Protein AF-S3ZS99-F1 (afdb_monomer)

Sequence (86 aa):
MRISHVHNPGSAGPGKKQCDEYPFRSTLEGAAEHQYDPDARKFNVSAKPVPAEHNRDAGLLLKGFYAKNRMLADTEDDAFLVKITP

Nearest PDB structures (foldseek):
  8qvt-assembly2_B  TM=4.112E-01  e=8.223E+00  Zea mays

Secondary structure (DSSP, 8-state):
--------TT--STTTEEEEEES-TTSTTTTTGGGT-TTS-TT--EEEEEEHHHHHHHHHHHHHHHHHHTTTSS-TT---------

Structure (mmCIF, N/CA/C/O backbone):
data_AF-S3ZS99-F1
#
_entry.id   AF-S3ZS99-F1
#
loop_
_atom_site.group_PDB
_atom_site.id
_atom_site.type_symbol
_atom_site.label_atom_id
_atom_site.label_alt_id
_atom_site.label_comp_id
_atom_site.label_asym_id
_atom_site.label_entity_id
_atom_site.label_seq_id
_atom_site.pdbx_PDB_ins_code
_atom_site.Cartn_x
_atom_site.Cartn_y
_atom_site.Cartn_z
_atom_site.occupancy
_atom_site.B_iso_or_equiv
_atom_site.auth_seq_id
_atom_site.auth_comp_id
_atom_site.auth_asym_id
_atom_site.auth_atom_id
_atom_site.pdbx_PDB_model_num
ATOM 1 N N . MET A 1 1 ? -12.112 12.829 2.848 1.00 34.94 1 MET A N 1
ATOM 2 C CA . MET A 1 1 ? -10.839 12.481 3.513 1.00 34.94 1 MET A CA 1
ATOM 3 C C . MET A 1 1 ? -10.352 13.714 4.267 1.00 34.94 1 MET A C 1
ATOM 5 O O . MET A 1 1 ? -10.103 14.722 3.624 1.00 34.94 1 MET A O 1
ATOM 9 N N . ARG A 1 2 ? -10.357 13.721 5.608 1.00 28.00 2 ARG A N 1
ATOM 10 C CA . ARG A 1 2 ? -9.801 14.843 6.391 1.00 28.00 2 ARG A CA 1
ATOM 11 C C . ARG A 1 2 ? -8.336 14.524 6.668 1.00 28.00 2 ARG A C 1
ATOM 13 O O . ARG A 1 2 ? -8.064 13.483 7.253 1.00 28.00 2 ARG A O 1
ATOM 20 N N . ILE A 1 3 ? -7.432 15.401 6.235 1.00 38.50 3 ILE A N 1
ATOM 21 C CA . ILE A 1 3 ? -5.997 15.317 6.522 1.00 38.50 3 ILE A CA 1
ATOM 22 C C . ILE A 1 3 ? -5.825 15.624 8.013 1.00 38.50 3 ILE A C 1
ATOM 24 O O . ILE A 1 3 ? -5.839 16.779 8.432 1.00 38.50 3 ILE A O 1
ATOM 28 N N . SER A 1 4 ? -5.774 14.586 8.841 1.00 36.38 4 SER A N 1
ATOM 29 C CA . SER A 1 4 ? -5.515 14.711 10.272 1.00 36.38 4 SER A CA 1
ATOM 30 C C . SER A 1 4 ? -4.036 14.457 10.536 1.00 36.38 4 SER A C 1
ATOM 32 O O . SER A 1 4 ? -3.602 13.320 10.433 1.00 36.38 4 SER A O 1
ATOM 34 N N . HIS A 1 5 ? -3.319 15.534 10.870 1.00 38.75 5 HIS 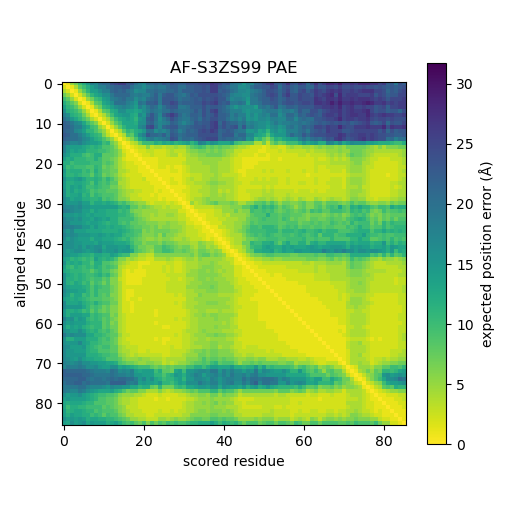A N 1
ATOM 35 C CA . HIS A 1 5 ? -2.057 15.602 11.615 1.00 38.75 5 HIS A CA 1
ATOM 36 C C . HIS A 1 5 ? -1.017 14.501 11.357 1.00 38.75 5 HIS A C 1
ATOM 38 O O . HIS A 1 5 ? -1.145 13.377 11.832 1.00 38.75 5 HIS A O 1
ATOM 44 N N . VAL A 1 6 ? 0.069 14.922 10.702 1.00 43.84 6 VAL A N 1
ATOM 45 C CA . VAL A 1 6 ? 1.375 14.263 10.558 1.00 43.84 6 VAL A CA 1
ATOM 46 C C . VAL A 1 6 ? 1.720 13.401 11.784 1.00 43.84 6 VAL A C 1
ATOM 48 O O . VAL A 1 6 ? 2.232 13.893 12.787 1.00 43.84 6 VAL A O 1
ATOM 51 N N . HIS A 1 7 ? 1.424 12.104 11.706 1.00 46.38 7 HIS A N 1
ATOM 52 C CA . HIS A 1 7 ? 2.034 11.085 12.554 1.00 46.38 7 HIS A CA 1
ATOM 53 C C . HIS A 1 7 ? 3.222 10.523 11.779 1.00 46.38 7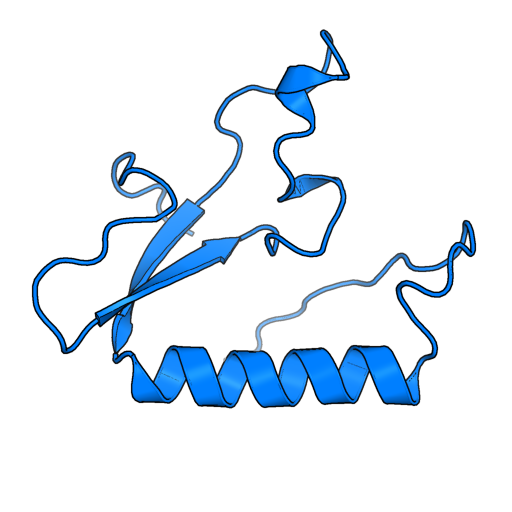 HIS A C 1
ATOM 55 O O . HIS A 1 7 ? 3.095 10.224 10.594 1.00 46.38 7 HIS A O 1
ATOM 61 N N . ASN A 1 8 ? 4.373 10.400 12.440 1.00 44.38 8 ASN A N 1
ATOM 62 C CA . ASN A 1 8 ? 5.563 9.776 11.870 1.00 44.38 8 ASN A CA 1
ATOM 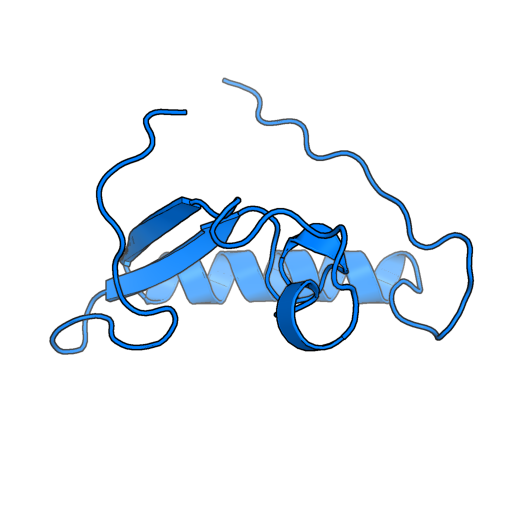63 C C . ASN A 1 8 ? 5.181 8.398 11.272 1.00 44.38 8 ASN A C 1
ATOM 65 O O . ASN A 1 8 ? 4.609 7.590 12.018 1.00 44.38 8 ASN A O 1
ATOM 69 N N . PRO A 1 9 ? 5.428 8.135 9.970 1.00 44.44 9 PRO A N 1
ATOM 70 C CA . PRO A 1 9 ? 5.036 6.902 9.277 1.00 44.44 9 PRO A CA 1
ATOM 71 C C . PRO A 1 9 ? 5.807 5.687 9.816 1.00 44.44 9 PRO A C 1
ATOM 73 O O . PRO A 1 9 ? 6.741 5.171 9.208 1.00 44.44 9 PRO A O 1
ATOM 76 N N . GLY A 1 10 ? 5.447 5.229 11.012 1.00 49.94 10 GLY A N 1
ATOM 77 C CA . GLY A 1 10 ? 6.111 4.110 11.675 1.00 49.94 10 GLY A CA 1
ATOM 78 C C . GLY A 1 10 ? 5.813 3.957 13.163 1.00 49.94 10 GLY A C 1
ATOM 79 O O . GLY A 1 10 ? 5.985 2.865 13.692 1.00 49.94 10 GLY A O 1
ATOM 80 N N . SER A 1 11 ? 5.332 4.994 13.855 1.00 48.53 11 SER A N 1
ATOM 81 C CA . SER A 1 11 ? 5.060 4.897 15.294 1.00 48.53 11 SER A CA 1
ATOM 82 C C . SER A 1 11 ? 3.570 4.995 15.582 1.00 48.53 11 SER A C 1
ATOM 8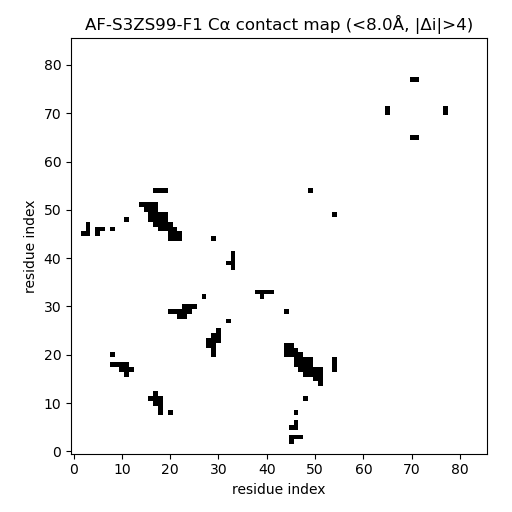4 O O . SER A 1 11 ? 3.038 6.074 15.851 1.00 48.53 11 SER A O 1
ATOM 86 N N . ALA A 1 12 ? 2.890 3.853 15.564 1.00 51.41 12 ALA A N 1
ATOM 87 C CA . ALA A 1 12 ? 1.653 3.755 16.310 1.00 51.41 12 ALA A CA 1
ATOM 88 C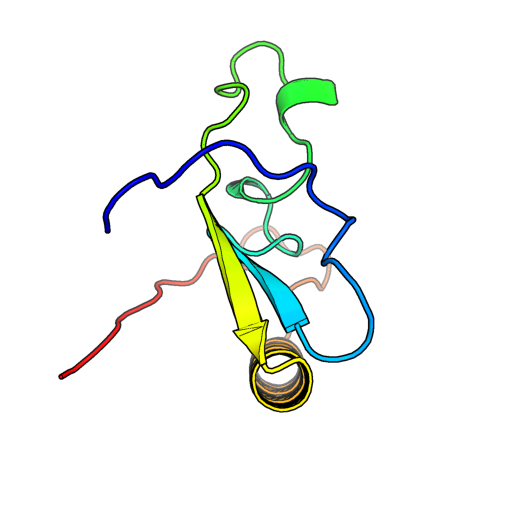 C . ALA A 1 12 ? 1.997 3.604 17.794 1.00 51.41 12 ALA A C 1
ATOM 90 O O . ALA A 1 12 ? 2.852 2.802 18.168 1.00 51.41 12 ALA A O 1
ATOM 91 N N . GLY A 1 13 ? 1.358 4.408 18.641 1.00 51.41 13 GLY A N 1
ATOM 92 C CA . GLY A 1 13 ? 1.432 4.249 20.093 1.00 51.41 13 GLY A CA 1
ATOM 93 C C . GLY A 1 13 ? 1.020 2.837 20.560 1.00 51.41 13 GLY A C 1
ATOM 94 O O . GLY A 1 13 ? 0.584 2.007 19.760 1.00 51.41 13 GLY A O 1
ATOM 95 N N . PRO A 1 14 ? 1.131 2.546 21.868 1.00 50.09 14 PRO A N 1
ATOM 96 C CA . PRO A 1 14 ? 1.273 1.197 22.417 1.00 50.09 14 PRO A CA 1
ATOM 97 C C . PRO A 1 14 ? 0.276 0.164 21.863 1.00 50.09 14 PRO A C 1
ATOM 99 O O . PRO A 1 14 ? -0.936 0.276 22.051 1.00 50.09 14 PRO A O 1
ATOM 102 N N . GLY A 1 15 ? 0.830 -0.868 21.214 1.00 59.31 15 GLY A N 1
ATOM 103 C CA . GLY A 1 15 ? 0.348 -2.253 21.088 1.00 59.31 15 GLY A CA 1
ATOM 104 C C . GLY A 1 15 ? -0.983 -2.551 20.386 1.00 59.31 15 GLY A C 1
ATOM 105 O O . GLY A 1 15 ? -1.203 -3.699 20.016 1.00 59.31 15 GLY A O 1
ATOM 106 N N . LYS A 1 16 ? -1.887 -1.582 20.210 1.00 76.44 16 LYS A N 1
ATOM 107 C CA . LYS A 1 16 ? -3.271 -1.854 19.764 1.00 76.44 16 LYS A CA 1
ATOM 108 C C . LYS A 1 16 ? -3.679 -1.147 18.480 1.00 76.44 16 LYS A C 1
ATOM 110 O O . LYS A 1 16 ? -4.725 -1.474 17.918 1.00 76.44 16 LYS A O 1
ATOM 115 N N . LYS A 1 17 ? -2.891 -0.181 18.013 1.00 83.94 17 LYS A N 1
ATOM 116 C CA . LYS A 1 17 ? -3.152 0.530 16.760 1.00 83.94 17 LYS A CA 1
ATOM 117 C C . LYS A 1 17 ? -1.946 0.455 15.840 1.00 83.94 17 LYS A C 1
ATOM 119 O O . LYS A 1 17 ? -0.833 0.251 16.308 1.00 83.94 17 LYS A O 1
ATOM 124 N N . GLN A 1 18 ? -2.192 0.613 14.550 1.00 84.75 18 GLN A N 1
ATOM 125 C CA . GLN A 1 18 ? -1.186 0.802 13.511 1.00 84.75 18 GLN A CA 1
ATOM 126 C C . GLN A 1 18 ? -1.600 1.989 12.639 1.00 84.75 18 GLN A C 1
ATOM 128 O O . GLN A 1 18 ? -2.790 2.295 12.547 1.00 84.75 18 GLN A O 1
ATOM 133 N N . CYS A 1 19 ? -0.628 2.691 12.060 1.00 87.50 19 CYS A N 1
ATOM 134 C CA . CYS A 1 19 ? -0.910 3.735 11.082 1.00 87.50 19 CYS A CA 1
ATOM 135 C C . CYS A 1 19 ? -1.248 3.065 9.749 1.00 87.50 19 CYS A C 1
ATOM 137 O O . CYS A 1 19 ? -0.382 2.430 9.155 1.00 87.50 19 CYS A O 1
ATOM 139 N N . ASP A 1 20 ? -2.499 3.198 9.321 1.00 89.06 20 ASP A N 1
ATOM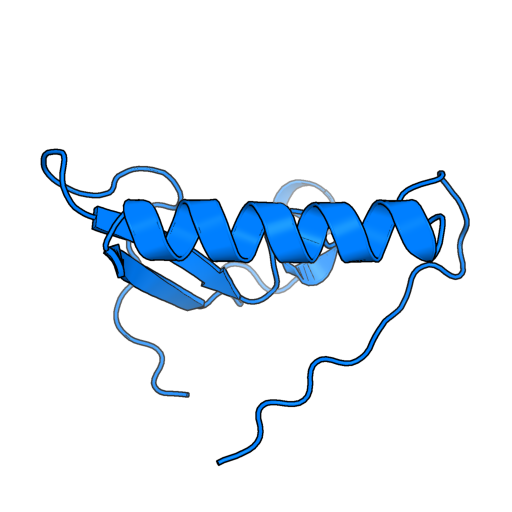 140 C CA . ASP A 1 20 ? -2.911 2.920 7.948 1.00 89.06 20 ASP A CA 1
ATOM 141 C C . ASP A 1 20 ? -2.560 4.133 7.077 1.00 89.06 20 ASP A C 1
ATOM 143 O O . ASP A 1 20 ? -2.782 5.275 7.499 1.00 89.06 20 ASP A O 1
ATOM 147 N N . GLU A 1 21 ? -1.973 3.890 5.907 1.00 88.69 21 GLU A N 1
ATOM 148 C CA . GLU A 1 21 ? -1.372 4.904 5.035 1.00 88.69 21 GLU A CA 1
ATOM 149 C C . GLU A 1 21 ? -2.065 4.923 3.671 1.00 88.69 21 GLU A C 1
ATOM 151 O O . GLU A 1 21 ? -2.267 3.880 3.049 1.00 88.69 21 GLU A O 1
ATOM 156 N N . TYR A 1 22 ? -2.402 6.124 3.193 1.00 89.12 22 TYR A N 1
ATOM 157 C CA . TYR A 1 22 ? -2.912 6.343 1.841 1.00 89.12 22 TYR A CA 1
ATOM 158 C C . TYR A 1 22 ? -2.246 7.569 1.183 1.00 89.12 22 TYR A C 1
ATOM 160 O O . TYR A 1 22 ? -2.303 8.653 1.780 1.00 89.12 22 TYR A O 1
ATOM 168 N N . PRO A 1 23 ? -1.701 7.455 -0.046 1.00 89.69 23 PRO A N 1
ATOM 169 C CA . PRO A 1 23 ? -1.576 6.229 -0.850 1.00 89.69 23 PRO A CA 1
ATOM 170 C C . PRO A 1 23 ? -0.772 5.126 -0.142 1.00 89.69 23 PRO A C 1
ATOM 172 O O . PRO A 1 23 ? -0.035 5.405 0.804 1.00 89.69 23 PRO A O 1
ATOM 175 N N . PHE A 1 24 ?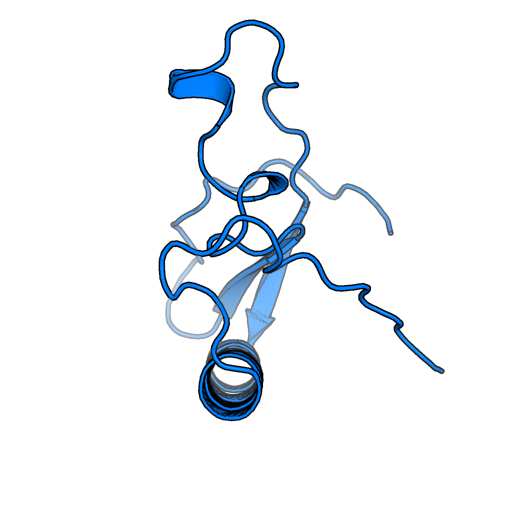 -0.978 3.863 -0.526 1.00 90.19 24 PHE A N 1
ATOM 176 C CA . PHE A 1 24 ? -0.373 2.735 0.190 1.00 90.19 24 PHE A CA 1
ATOM 177 C C . PHE A 1 24 ? 1.151 2.776 0.072 1.00 90.19 24 PHE A C 1
ATOM 179 O O . PHE A 1 24 ? 1.680 3.023 -1.007 1.00 90.19 24 PHE A O 1
ATOM 186 N N . ARG A 1 25 ? 1.874 2.430 1.141 1.00 86.62 25 ARG A N 1
ATOM 187 C CA . ARG A 1 25 ? 3.350 2.402 1.149 1.00 86.62 25 ARG A CA 1
ATOM 188 C C . ARG A 1 25 ? 3.978 1.561 0.026 1.00 86.62 25 ARG A C 1
ATOM 190 O O . ARG A 1 25 ? 5.116 1.797 -0.354 1.00 86.62 25 ARG A O 1
ATOM 197 N N . SER A 1 26 ? 3.256 0.560 -0.475 1.00 86.56 26 SER A N 1
ATOM 198 C CA . SER A 1 26 ? 3.664 -0.311 -1.585 1.00 86.56 26 SER A CA 1
ATOM 199 C C . SER A 1 26 ? 3.464 0.293 -2.982 1.00 86.56 26 SER A C 1
ATOM 201 O O . SER A 1 26 ? 3.753 -0.385 -3.960 1.00 86.56 26 SER A O 1
ATOM 203 N N . THR A 1 27 ? 2.936 1.513 -3.092 1.00 85.06 27 THR A N 1
ATOM 204 C CA . THR A 1 27 ? 2.750 2.249 -4.359 1.00 85.06 27 THR A CA 1
ATOM 205 C C . THR A 1 27 ? 3.823 3.321 -4.518 1.00 85.06 27 THR A C 1
ATOM 207 O O . THR A 1 27 ? 4.397 3.742 -3.514 1.00 85.06 27 THR A O 1
ATOM 210 N N . LEU A 1 28 ? 4.080 3.783 -5.745 1.00 81.75 28 LEU A N 1
ATOM 211 C CA . LEU A 1 28 ? 5.052 4.854 -6.005 1.00 81.75 28 LEU A CA 1
ATOM 212 C C . LEU A 1 28 ? 4.683 6.131 -5.237 1.00 81.75 28 LEU A C 1
ATOM 214 O O . LEU A 1 28 ? 5.513 6.686 -4.526 1.00 81.75 28 LEU A O 1
ATOM 218 N N . GLU A 1 29 ? 3.406 6.507 -5.257 1.00 81.81 29 GLU A N 1
ATOM 219 C CA . GLU A 1 29 ? 2.887 7.733 -4.645 1.00 81.81 29 GLU A CA 1
ATOM 220 C C . GLU A 1 29 ? 2.882 7.692 -3.108 1.00 81.81 29 GLU A C 1
ATOM 222 O O . GLU A 1 29 ? 2.861 8.732 -2.445 1.00 81.81 29 GLU A O 1
ATOM 227 N N . GLY A 1 30 ? 2.826 6.488 -2.528 1.00 81.56 30 GLY A N 1
ATOM 228 C CA . GLY A 1 30 ? 2.867 6.268 -1.079 1.00 81.56 30 GLY A CA 1
ATOM 229 C C . GLY A 1 30 ? 4.261 5.930 -0.552 1.00 81.56 30 GLY A C 1
ATOM 230 O O . GLY A 1 30 ? 4.501 6.008 0.657 1.00 81.56 30 GLY A O 1
ATOM 231 N N . ALA A 1 31 ? 5.188 5.559 -1.436 1.00 78.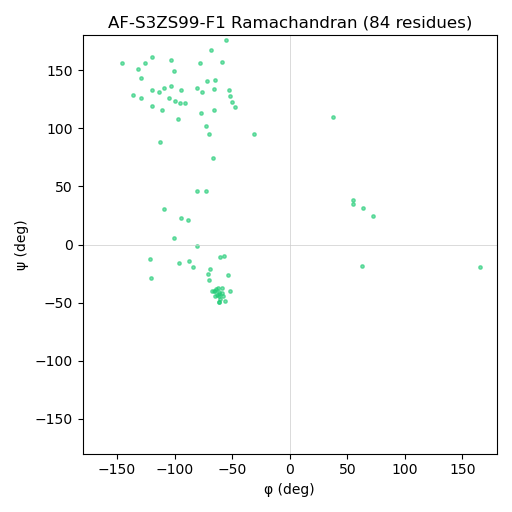25 31 ALA A N 1
ATOM 232 C CA . ALA A 1 31 ? 6.588 5.381 -1.102 1.00 78.25 31 ALA A CA 1
ATOM 233 C C . ALA A 1 31 ? 7.228 6.737 -0.774 1.00 78.25 31 ALA A C 1
ATOM 235 O O . ALA A 1 31 ? 6.675 7.811 -1.015 1.00 78.25 31 ALA A O 1
ATOM 236 N N . ALA A 1 32 ? 8.431 6.717 -0.204 1.00 73.31 32 ALA A N 1
ATOM 237 C CA . ALA A 1 32 ? 9.192 7.934 0.059 1.00 73.31 32 ALA A CA 1
ATOM 238 C C . ALA A 1 32 ? 9.764 8.552 -1.238 1.00 73.31 32 ALA A C 1
ATOM 240 O O . ALA A 1 32 ? 10.930 8.923 -1.276 1.00 73.31 32 ALA A O 1
ATOM 241 N N . GLU A 1 33 ? 8.948 8.667 -2.290 1.00 73.06 33 GLU A N 1
ATOM 242 C CA . GLU A 1 33 ? 9.297 9.153 -3.629 1.00 73.06 33 GLU A CA 1
ATOM 243 C C . GLU A 1 33 ? 10.006 10.507 -3.578 1.00 73.06 33 GLU A C 1
ATOM 245 O O . GLU A 1 33 ? 11.037 10.677 -4.213 1.00 73.06 33 GLU A O 1
ATOM 250 N N . HIS A 1 34 ? 9.559 11.417 -2.705 1.00 73.38 34 HIS A N 1
ATOM 251 C CA . HIS A 1 34 ? 10.202 12.715 -2.446 1.00 73.38 34 HIS A CA 1
ATOM 252 C C . HIS A 1 34 ? 11.680 12.651 -2.004 1.00 73.38 34 HIS A C 1
ATOM 254 O O . HIS A 1 34 ? 12.316 13.694 -1.859 1.00 73.38 34 HIS A O 1
ATOM 260 N N . GLN A 1 35 ? 12.219 11.469 -1.689 1.00 78.62 35 GLN A N 1
ATOM 261 C CA . GLN A 1 35 ? 13.649 11.274 -1.422 1.00 78.62 35 GLN A CA 1
ATOM 262 C C . GLN A 1 35 ? 14.468 11.080 -2.706 1.00 78.62 35 GLN A C 1
ATOM 264 O O . GLN A 1 35 ? 15.684 11.258 -2.673 1.00 78.62 35 GLN A O 1
ATOM 269 N N . TYR A 1 36 ? 13.815 10.716 -3.809 1.00 79.12 36 TYR A N 1
ATOM 270 C CA . TYR A 1 36 ? 14.431 10.349 -5.083 1.00 79.12 36 TYR A CA 1
ATOM 271 C C . TYR A 1 36 ? 13.978 11.251 -6.238 1.00 79.12 36 TYR A C 1
ATOM 273 O O . TYR A 1 36 ? 14.759 11.479 -7.157 1.00 79.12 36 TYR A O 1
ATOM 281 N N . ASP A 1 37 ? 12.765 11.803 -6.161 1.00 78.88 37 ASP A N 1
ATOM 282 C CA . ASP A 1 37 ? 12.222 12.786 -7.095 1.00 78.88 37 ASP A CA 1
ATOM 283 C C . ASP A 1 37 ? 12.077 14.161 -6.402 1.00 78.88 37 ASP A C 1
ATOM 285 O O . ASP A 1 37 ? 11.309 14.290 -5.440 1.00 78.88 37 ASP A O 1
ATOM 289 N N . PRO A 1 38 ? 12.814 15.199 -6.848 1.00 80.56 38 PRO A N 1
ATOM 290 C CA . PRO A 1 38 ? 12.722 16.546 -6.286 1.00 80.56 38 PRO A CA 1
ATOM 291 C C . PRO A 1 38 ? 11.393 17.258 -6.586 1.00 80.56 38 PRO A C 1
ATOM 293 O O . PRO A 1 38 ? 11.046 18.192 -5.857 1.00 80.56 38 PRO A O 1
ATOM 296 N N . ASP A 1 39 ? 10.655 16.832 -7.614 1.00 82.75 39 ASP A N 1
ATOM 297 C CA . ASP A 1 39 ? 9.358 17.401 -7.991 1.00 82.75 39 ASP A CA 1
ATOM 298 C C . ASP A 1 39 ? 8.195 16.735 -7.231 1.00 82.75 39 ASP A C 1
ATOM 300 O O . ASP A 1 39 ? 7.087 17.286 -7.151 1.00 82.75 39 ASP A O 1
ATOM 304 N N . ALA A 1 40 ? 8.440 15.585 -6.592 1.00 76.19 40 ALA A N 1
ATOM 305 C CA . ALA A 1 40 ? 7.440 14.896 -5.793 1.00 76.19 40 ALA A CA 1
ATOM 306 C C . ALA A 1 40 ? 7.032 15.712 -4.553 1.00 76.19 40 ALA A C 1
ATOM 308 O O . ALA A 1 40 ? 7.836 16.243 -3.775 1.00 76.19 40 ALA A O 1
ATOM 309 N N . ARG A 1 41 ? 5.718 15.795 -4.320 1.00 73.81 41 ARG A N 1
ATOM 310 C CA . ARG A 1 41 ? 5.158 16.595 -3.224 1.00 73.81 41 ARG A CA 1
ATOM 311 C C . ARG A 1 41 ? 5.424 15.928 -1.878 1.00 73.81 41 ARG A C 1
ATOM 313 O O . ARG A 1 41 ? 4.703 15.025 -1.451 1.00 73.81 41 ARG A O 1
ATOM 320 N N . LYS A 1 42 ? 6.416 16.449 -1.156 1.00 66.56 42 LYS A N 1
ATOM 321 C CA . LYS A 1 42 ? 6.706 16.066 0.231 1.00 66.56 42 LYS A CA 1
ATOM 322 C C . LYS A 1 42 ? 5.438 16.175 1.097 1.00 66.56 42 LYS A C 1
ATOM 324 O O . LYS A 1 42 ? 4.794 17.221 1.127 1.00 66.56 42 LYS A O 1
ATOM 329 N N . PHE A 1 43 ? 5.112 15.100 1.821 1.00 67.19 43 PHE A N 1
ATOM 330 C CA . PHE A 1 43 ? 3.950 14.974 2.721 1.00 67.19 43 PHE A CA 1
ATOM 331 C C . PHE A 1 43 ? 2.559 14.845 2.068 1.00 67.19 43 PHE A C 1
ATOM 333 O O . PHE A 1 43 ? 1.557 15.118 2.728 1.00 67.19 43 PHE A O 1
ATOM 340 N N . ASN A 1 44 ? 2.451 14.369 0.824 1.00 76.19 44 ASN A N 1
ATOM 341 C CA . ASN A 1 44 ? 1.153 14.048 0.209 1.00 76.19 44 ASN A CA 1
ATOM 342 C C . ASN A 1 44 ? 0.590 12.673 0.643 1.00 76.19 44 ASN A C 1
ATOM 344 O O . ASN A 1 44 ? 0.140 11.882 -0.180 1.00 76.19 44 ASN A O 1
ATOM 348 N N . VAL A 1 45 ? 0.628 12.382 1.945 1.00 78.94 45 VAL A N 1
ATOM 349 C CA . VAL A 1 45 ? 0.157 11.119 2.531 1.00 78.94 45 VAL A CA 1
ATOM 350 C C . VAL A 1 45 ? -0.794 11.388 3.693 1.00 78.94 45 VAL A C 1
ATOM 352 O O . VAL A 1 45 ? -0.611 12.322 4.476 1.00 78.94 45 VAL A O 1
ATOM 355 N N . SER A 1 46 ? -1.820 10.554 3.827 1.00 86.38 46 SER A N 1
ATOM 356 C CA . SER A 1 46 ? -2.692 10.507 4.997 1.00 86.38 46 SER A CA 1
ATOM 357 C C . SER A 1 46 ? -2.337 9.286 5.829 1.00 86.38 46 SER A C 1
ATOM 359 O O . SER A 1 46 ? -2.394 8.170 5.323 1.00 86.38 46 SER A O 1
ATOM 361 N N . ALA A 1 47 ? -2.063 9.490 7.115 1.00 86.00 47 ALA A N 1
ATOM 362 C CA . ALA A 1 47 ? -1.894 8.413 8.081 1.00 86.00 47 ALA A CA 1
ATOM 363 C C . ALA A 1 47 ? -3.024 8.458 9.114 1.00 86.00 47 ALA A C 1
ATOM 365 O O . ALA A 1 47 ? -3.314 9.513 9.686 1.00 86.00 47 ALA A O 1
ATOM 366 N N . LYS A 1 48 ? -3.666 7.317 9.379 1.00 86.81 48 LYS A N 1
ATOM 367 C CA . LYS A 1 48 ? -4.708 7.206 10.407 1.00 86.81 48 LYS A CA 1
ATOM 368 C C . LYS A 1 48 ? -4.427 6.024 11.334 1.00 86.81 48 LYS A C 1
ATOM 370 O O . LYS A 1 48 ? -4.333 4.896 10.861 1.00 86.81 48 LYS A O 1
ATOM 375 N N . PRO A 1 49 ? -4.372 6.231 12.663 1.00 87.62 49 PRO A N 1
ATOM 376 C CA . PRO A 1 49 ? -4.310 5.121 13.603 1.00 87.62 49 PRO A CA 1
ATOM 377 C C . PRO A 1 49 ? -5.611 4.306 13.573 1.00 87.62 49 PRO A C 1
ATOM 379 O O . PRO A 1 49 ? -6.674 4.799 13.964 1.00 87.62 49 PRO A O 1
ATOM 382 N N . VAL A 1 50 ? -5.520 3.047 13.161 1.00 88.75 50 VAL A N 1
ATOM 383 C CA . VAL A 1 50 ? -6.618 2.066 13.143 1.00 88.75 50 VAL A CA 1
ATOM 384 C C . VAL A 1 50 ? -6.259 0.865 14.030 1.00 88.75 50 VAL A C 1
ATOM 386 O O . VAL A 1 50 ? -5.083 0.705 14.360 1.00 88.75 50 VAL A O 1
ATOM 389 N N . PRO A 1 51 ? -7.220 0.030 14.475 1.00 92.38 51 PRO A N 1
ATOM 390 C CA . PRO A 1 51 ? -6.902 -1.203 15.199 1.00 92.38 51 PRO A CA 1
ATOM 391 C C . PRO A 1 51 ? -5.901 -2.069 14.423 1.00 92.38 51 PRO A C 1
ATOM 393 O O . PRO A 1 51 ? -6.070 -2.280 13.224 1.00 92.38 51 PRO A O 1
ATOM 396 N N . ALA A 1 52 ? -4.865 -2.568 15.103 1.00 86.62 52 ALA A N 1
ATOM 397 C CA . ALA A 1 52 ? -3.773 -3.303 14.453 1.00 86.62 52 ALA A CA 1
ATOM 398 C C . ALA A 1 52 ? -4.262 -4.554 13.702 1.00 86.62 52 ALA A C 1
ATOM 400 O O . ALA A 1 52 ? -3.784 -4.852 12.613 1.00 86.62 52 ALA A O 1
ATOM 401 N N . GLU A 1 53 ? -5.253 -5.250 14.260 1.00 90.19 53 GLU A N 1
ATOM 402 C CA . GLU A 1 53 ? -5.890 -6.405 13.625 1.00 90.19 53 GLU A CA 1
ATOM 403 C C . GLU A 1 53 ? -6.549 -6.041 12.290 1.00 90.19 53 GLU A C 1
ATOM 405 O O . GLU A 1 53 ? -6.284 -6.686 11.282 1.00 90.19 53 GLU A O 1
ATOM 410 N N . HIS A 1 54 ? -7.309 -4.943 12.246 1.00 93.06 54 HIS A N 1
ATOM 411 C CA . HIS A 1 54 ? -7.961 -4.499 11.013 1.00 93.06 54 HIS A CA 1
ATOM 412 C C . HIS A 1 54 ? -6.933 -4.094 9.949 1.00 93.06 54 HIS A C 1
ATOM 414 O O . HIS A 1 54 ? -7.106 -4.416 8.777 1.00 93.06 54 HIS A O 1
ATOM 420 N N . ASN A 1 55 ? -5.854 -3.416 10.356 1.00 91.12 55 ASN A N 1
ATOM 421 C CA . ASN A 1 55 ? -4.775 -3.033 9.445 1.00 91.12 55 ASN A CA 1
ATOM 422 C C . ASN A 1 55 ? -4.071 -4.261 8.851 1.00 91.12 55 ASN A C 1
ATOM 424 O O . ASN A 1 55 ? -3.818 -4.323 7.650 1.00 91.12 55 ASN A O 1
ATOM 428 N N . ARG A 1 56 ? -3.787 -5.265 9.691 1.00 90.69 56 ARG A N 1
ATOM 429 C CA . ARG A 1 56 ? -3.181 -6.533 9.270 1.00 90.69 56 ARG A CA 1
ATOM 430 C C . ARG A 1 56 ? -4.076 -7.262 8.273 1.00 90.69 56 ARG A C 1
ATOM 432 O O . ARG A 1 56 ? -3.594 -7.687 7.226 1.00 90.69 56 ARG A O 1
ATOM 439 N N . ASP A 1 57 ? -5.357 -7.404 8.591 1.00 94.94 57 ASP A N 1
ATOM 440 C CA . ASP A 1 57 ? -6.293 -8.163 7.765 1.00 94.94 57 ASP A CA 1
ATOM 441 C C . ASP A 1 57 ? -6.539 -7.457 6.418 1.00 94.94 57 ASP A C 1
ATOM 443 O O . ASP A 1 57 ? -6.507 -8.103 5.370 1.00 94.94 57 ASP A O 1
ATOM 447 N N . ALA A 1 58 ? -6.657 -6.122 6.411 1.00 94.56 58 ALA A N 1
ATOM 448 C CA . ALA A 1 58 ? -6.710 -5.328 5.181 1.00 94.56 58 ALA A CA 1
ATOM 449 C C . ALA A 1 58 ? -5.425 -5.464 4.343 1.00 94.56 58 ALA A C 1
ATOM 451 O O . ALA A 1 58 ? -5.495 -5.664 3.129 1.00 94.56 58 ALA A O 1
ATOM 452 N N . GLY A 1 59 ? -4.251 -5.439 4.983 1.00 93.00 59 GLY A N 1
ATOM 453 C CA . GLY A 1 59 ? -2.964 -5.649 4.318 1.00 93.00 59 GLY A CA 1
ATOM 454 C C . GLY A 1 59 ? -2.833 -7.036 3.676 1.00 93.00 59 GLY A C 1
ATOM 455 O O . GLY A 1 59 ? -2.292 -7.161 2.577 1.00 93.00 59 GLY A O 1
ATOM 456 N N . LEU A 1 60 ? -3.372 -8.084 4.311 1.00 95.75 60 LEU A N 1
ATOM 457 C CA . LEU A 1 60 ? -3.415 -9.433 3.733 1.00 95.75 60 LEU A CA 1
ATOM 458 C C . LEU A 1 60 ? -4.310 -9.497 2.488 1.00 95.75 60 LEU A C 1
ATOM 460 O O . LEU A 1 60 ? -3.934 -10.134 1.502 1.00 95.75 60 LEU A O 1
ATOM 464 N N . LEU A 1 61 ? -5.461 -8.816 2.503 1.00 96.50 61 LEU A N 1
ATOM 465 C CA . LEU A 1 61 ? -6.339 -8.720 1.334 1.00 96.50 61 LEU A CA 1
ATOM 466 C C . LEU A 1 61 ? -5.665 -7.967 0.181 1.00 96.50 61 LEU A C 1
ATOM 468 O O . LEU A 1 61 ? -5.695 -8.449 -0.952 1.00 96.50 61 LEU A O 1
ATOM 472 N N . LEU A 1 62 ? -5.002 -6.842 0.469 1.00 94.00 62 LEU A N 1
ATOM 473 C CA . LEU A 1 62 ? -4.251 -6.071 -0.525 1.00 94.00 62 LEU A CA 1
ATOM 474 C C . LEU A 1 62 ? -3.108 -6.897 -1.134 1.00 94.00 62 LEU A C 1
ATOM 476 O O . LEU A 1 62 ? -2.967 -6.956 -2.354 1.00 94.00 62 LEU A O 1
ATOM 480 N N . LYS A 1 63 ? -2.352 -7.633 -0.308 1.00 92.44 63 LYS A N 1
ATOM 481 C CA . LYS A 1 63 ? -1.322 -8.570 -0.785 1.00 92.44 63 LYS A CA 1
ATOM 482 C C . LYS A 1 63 ? -1.908 -9.653 -1.695 1.00 92.44 63 LYS A C 1
ATOM 484 O O . LYS A 1 63 ? -1.313 -9.995 -2.715 1.00 92.44 63 LYS A O 1
ATOM 489 N N . GLY A 1 64 ? -3.070 -10.198 -1.336 1.00 94.75 64 GLY A N 1
ATOM 490 C CA . GLY A 1 64 ? -3.783 -11.174 -2.159 1.00 94.75 64 GLY A CA 1
ATOM 491 C C . GLY A 1 64 ? -4.238 -10.597 -3.502 1.00 94.75 64 GLY A C 1
ATOM 492 O O . GLY A 1 64 ? -4.152 -11.285 -4.518 1.00 94.75 64 GLY A O 1
ATOM 493 N N . PHE A 1 65 ? -4.687 -9.340 -3.521 1.00 93.88 65 PHE A N 1
ATOM 494 C CA . PHE A 1 65 ? -5.003 -8.615 -4.750 1.00 93.88 65 PHE A CA 1
ATOM 495 C C . PHE A 1 65 ? -3.764 -8.455 -5.641 1.00 93.88 65 PHE A C 1
ATOM 497 O O . PHE A 1 65 ? -3.829 -8.842 -6.807 1.00 93.88 65 PHE A O 1
ATOM 504 N N . TYR A 1 66 ? -2.629 -7.999 -5.097 1.00 91.81 66 TYR A N 1
ATOM 505 C CA . TYR A 1 66 ? -1.380 -7.890 -5.859 1.00 91.81 66 TYR A CA 1
ATOM 506 C C . TYR A 1 66 ? -0.960 -9.228 -6.472 1.00 91.81 66 TYR A C 1
ATOM 508 O O . TYR A 1 66 ? -0.737 -9.311 -7.677 1.00 91.81 66 TYR A O 1
ATOM 516 N N . ALA A 1 67 ? -0.953 -10.304 -5.680 1.00 90.88 67 ALA A N 1
ATOM 517 C CA . ALA A 1 67 ? -0.556 -11.628 -6.157 1.00 90.88 67 ALA A CA 1
ATOM 518 C C . ALA A 1 67 ? -1.462 -12.158 -7.284 1.00 90.88 67 ALA A C 1
ATOM 520 O O . ALA A 1 67 ? -0.977 -12.738 -8.253 1.00 90.88 67 ALA A O 1
ATOM 521 N N . LYS A 1 68 ? -2.782 -11.954 -7.176 1.0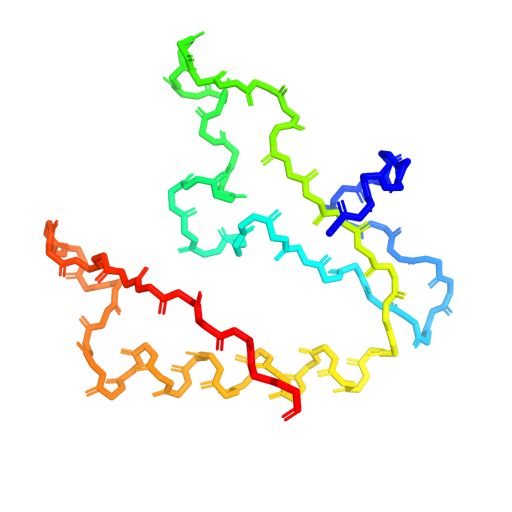0 92.19 68 LYS A N 1
ATOM 522 C CA . LYS A 1 68 ? -3.752 -12.421 -8.181 1.00 92.19 68 LYS A CA 1
ATOM 523 C C . LYS A 1 68 ? -3.661 -11.658 -9.498 1.00 92.19 68 LYS A C 1
ATOM 525 O O . LYS A 1 68 ? -3.936 -12.244 -10.539 1.00 92.19 68 LYS A O 1
ATOM 530 N N . ASN A 1 69 ? -3.280 -10.386 -9.441 1.00 89.75 69 ASN A N 1
ATOM 531 C CA . ASN A 1 69 ? -3.178 -9.521 -10.612 1.00 89.75 69 ASN A CA 1
ATOM 532 C C . ASN A 1 69 ? -1.733 -9.353 -11.105 1.00 89.75 69 ASN A C 1
ATOM 534 O O . ASN A 1 69 ? -1.514 -8.604 -12.044 1.00 89.75 69 ASN A O 1
ATOM 538 N N . ARG A 1 70 ? -0.771 -10.076 -10.506 1.00 86.69 70 ARG A N 1
ATOM 539 C CA . ARG A 1 70 ? 0.667 -10.015 -10.831 1.00 86.69 70 ARG A CA 1
ATOM 540 C C . ARG A 1 70 ? 1.254 -8.605 -10.754 1.00 86.69 70 ARG A C 1
ATOM 542 O O . ARG A 1 70 ? 2.154 -8.276 -11.509 1.00 86.69 70 ARG A O 1
ATOM 549 N N . MET A 1 71 ? 0.755 -7.820 -9.810 1.00 86.12 71 MET A N 1
ATOM 550 C CA . MET A 1 71 ? 1.245 -6.472 -9.563 1.00 86.12 71 MET A CA 1
ATOM 551 C C . MET A 1 71 ? 2.551 -6.506 -8.775 1.00 86.12 71 MET A C 1
ATOM 553 O O . MET A 1 71 ? 2.778 -7.444 -8.004 1.00 86.12 71 MET A O 1
ATOM 557 N N . LEU A 1 72 ? 3.345 -5.442 -8.893 1.00 70.56 72 LEU A N 1
ATOM 558 C CA . LEU A 1 72 ? 4.675 -5.300 -8.300 1.00 70.56 72 LEU A CA 1
ATOM 559 C C . LEU A 1 72 ? 5.668 -6.333 -8.860 1.00 70.56 72 LEU A C 1
ATOM 561 O O . LEU A 1 72 ? 6.563 -6.789 -8.149 1.00 70.56 72 LEU A O 1
ATOM 565 N N . ALA A 1 73 ? 5.481 -6.731 -10.121 1.00 63.53 73 ALA A N 1
ATOM 566 C CA . ALA A 1 73 ? 6.332 -7.688 -10.829 1.00 63.53 73 ALA A CA 1
ATOM 567 C C . ALA A 1 73 ? 7.426 -6.999 -11.673 1.00 63.53 73 ALA A C 1
ATOM 569 O O . ALA A 1 73 ? 7.919 -7.599 -12.627 1.00 63.53 73 ALA A O 1
ATOM 570 N N . ASP A 1 74 ? 7.784 -5.754 -11.328 1.00 62.66 74 ASP A N 1
ATOM 571 C CA . ASP A 1 74 ? 8.632 -4.849 -12.123 1.00 62.66 74 ASP A CA 1
ATOM 572 C C . ASP A 1 74 ? 8.095 -4.629 -13.550 1.00 62.66 74 ASP A C 1
ATOM 574 O O . ASP A 1 74 ? 8.848 -4.559 -14.522 1.00 62.66 74 ASP A O 1
ATOM 578 N N . THR A 1 75 ? 6.768 -4.536 -13.688 1.00 61.38 75 THR A N 1
ATOM 579 C CA . THR A 1 75 ? 6.107 -4.209 -14.955 1.00 61.38 75 THR A CA 1
ATOM 580 C C . THR A 1 75 ? 5.506 -2.806 -14.900 1.00 61.38 75 THR A C 1
ATOM 582 O O . THR A 1 75 ? 4.841 -2.452 -13.932 1.00 61.38 75 THR A O 1
ATOM 585 N N . GLU A 1 76 ? 5.712 -2.014 -15.955 1.00 67.50 76 GLU A N 1
ATOM 586 C CA . GLU A 1 76 ? 5.285 -0.601 -16.062 1.00 67.50 76 GLU A CA 1
ATOM 587 C C . GLU A 1 76 ? 3.754 -0.387 -15.962 1.00 67.50 76 GLU A C 1
ATOM 589 O O . GLU A 1 76 ? 3.294 0.739 -15.794 1.00 67.50 76 GLU A O 1
ATOM 594 N N . ASP A 1 77 ? 2.954 -1.459 -16.016 1.00 73.69 77 ASP A N 1
ATOM 595 C CA . ASP A 1 77 ? 1.487 -1.419 -16.101 1.00 73.69 77 ASP A CA 1
ATOM 596 C C . ASP A 1 77 ? 0.770 -1.869 -14.807 1.00 73.69 77 ASP A C 1
ATOM 598 O O . ASP A 1 77 ? -0.350 -2.380 -14.843 1.00 73.69 77 ASP A O 1
ATOM 602 N N . ASP A 1 78 ? 1.382 -1.656 -13.638 1.00 86.25 78 ASP A N 1
ATOM 603 C CA . ASP A 1 78 ? 0.820 -2.044 -12.330 1.00 86.25 78 ASP A CA 1
ATOM 604 C C . ASP A 1 78 ? -0.080 -0.963 -11.688 1.00 86.25 78 ASP A C 1
ATOM 606 O O . ASP A 1 78 ? -0.321 -0.952 -10.477 1.00 86.25 78 ASP A O 1
ATOM 610 N N . ALA A 1 79 ? -0.606 -0.029 -12.484 1.00 87.50 79 ALA A N 1
ATOM 611 C CA . ALA A 1 79 ? -1.518 1.003 -11.997 1.00 87.50 79 ALA A CA 1
ATOM 612 C C . ALA A 1 79 ? -2.906 0.428 -11.656 1.00 87.50 79 ALA A C 1
ATOM 614 O O . ALA A 1 79 ? -3.467 -0.400 -12.374 1.00 87.50 79 ALA A O 1
ATOM 615 N N . PHE A 1 80 ? -3.516 0.911 -10.571 1.00 90.50 80 PHE A N 1
ATOM 616 C CA . PHE A 1 80 ? -4.865 0.508 -10.169 1.00 90.50 80 PHE A CA 1
ATOM 617 C C . PHE A 1 80 ? -5.645 1.654 -9.526 1.00 90.50 80 PHE A C 1
ATOM 619 O O . PHE A 1 80 ? -5.082 2.590 -8.964 1.00 90.50 80 PHE A O 1
ATOM 626 N N . LEU A 1 81 ? -6.976 1.559 -9.585 1.00 92.38 81 LEU A N 1
ATOM 627 C CA . LEU A 1 81 ? -7.887 2.523 -8.972 1.00 92.38 81 LEU A CA 1
ATOM 628 C C . LEU A 1 81 ? -8.475 1.964 -7.676 1.00 92.38 81 LEU A C 1
ATOM 630 O O . LEU A 1 81 ? -8.946 0.827 -7.628 1.00 92.38 81 LEU A O 1
ATOM 634 N N . VAL A 1 82 ? -8.524 2.800 -6.640 1.00 92.75 82 VAL A N 1
ATOM 635 C CA . VAL A 1 82 ? -9.201 2.488 -5.376 1.00 92.75 82 VAL A CA 1
ATOM 636 C C . VAL A 1 82 ? -10.571 3.158 -5.361 1.00 92.75 82 VAL A C 1
ATOM 638 O O . VAL A 1 82 ? -10.686 4.377 -5.483 1.00 92.75 82 VAL A O 1
ATOM 641 N N . LYS A 1 83 ? -11.626 2.361 -5.166 1.00 94.75 83 LYS A N 1
ATOM 642 C CA . LYS A 1 83 ? -12.998 2.844 -4.974 1.00 94.75 83 LYS A CA 1
ATOM 643 C C . LYS A 1 83 ? -13.518 2.389 -3.616 1.00 94.75 83 LYS A C 1
ATOM 645 O O . LYS A 1 83 ? -13.653 1.195 -3.378 1.00 94.75 83 LYS A O 1
ATOM 650 N N . ILE A 1 84 ? -13.859 3.347 -2.758 1.00 91.00 84 ILE A N 1
ATOM 651 C CA . ILE A 1 84 ? -14.555 3.087 -1.494 1.00 91.00 84 ILE A CA 1
ATOM 652 C C . ILE A 1 84 ? -16.052 3.281 -1.730 1.00 91.00 84 ILE A C 1
ATOM 654 O O . ILE A 1 84 ? -16.475 4.355 -2.162 1.00 91.00 84 ILE A O 1
ATOM 658 N N . THR A 1 85 ? -16.846 2.245 -1.483 1.00 92.75 85 THR A N 1
ATOM 659 C CA . THR A 1 85 ? -18.312 2.309 -1.554 1.00 92.75 85 THR A CA 1
ATOM 660 C C . THR A 1 85 ? -18.912 2.450 -0.152 1.00 92.75 85 THR A C 1
ATOM 662 O O . THR A 1 85 ? -18.290 1.969 0.797 1.00 92.75 85 THR A O 1
ATOM 665 N N . PRO A 1 86 ? -20.074 3.118 -0.010 1.00 81.69 86 PRO A N 1
ATOM 666 C CA . PRO A 1 86 ? -20.840 3.127 1.237 1.00 81.69 86 PRO A CA 1
ATOM 667 C C . PRO A 1 86 ? -21.226 1.724 1.712 1.00 81.69 86 PRO A C 1
ATOM 669 O O . PRO A 1 86 ? -21.401 0.841 0.839 1.00 81.69 86 PRO A O 1
#

InterPro domains:
  IPR029476 Deoxyribonuclease NucA/NucB [PF14040] (13-73)

Solvent-accessible surface area (backbone atoms only — not comparable to full-atom values): 5599 Å² total; per-residue (Å²): 137,81,86,58,70,96,62,68,98,82,69,48,63,85,94,53,37,32,66,46,54,43,48,44,62,93,38,72,78,30,32,76,41,51,80,81,36,90,85,45,69,77,81,68,61,43,52,44,80,39,52,36,66,60,53,51,55,52,49,52,51,52,52,51,50,32,64,77,70,60,41,88,68,88,54,99,79,59,79,83,86,89,81,88,76,135

Radius of gyration: 14.07 Å; Cα contacts (8 Å, |Δi|>4): 72; chains: 1; bounding box: 35×30×38 Å

pLDDT: mean 77.46, std 17.46, range [28.0, 96.5]

Mean predicted aligned error: 8.58 Å

Foldseek 3Di:
DDQPDDDPQPDDPPDFWHWDKPVHCLDCLRPVVCVVDVPRDPPPMGTDIDTPVVSVVVVVVVVVVCVVVVAPVPDPPNDDDDDDDD

Organism: NCBI:txid1286094